Protein AF-A0A6B0DHT3-F1 (afdb_monomer)

Sequence (134 aa):
MQGWNVHKEEQQDLLRLQGHILTDDNVVPIIRLYAFTTATNHDSQIDLSKRGIPVYRNKGYFGVKPKGYDATMTKALRCFKLSIWSVMRNRRISRKRALVEYPFAIMKRVFHFSHTLVTLSRRVKVKFMFSCFA

Foldseek 3Di:
DKAWEWDKDWADDPWIKIKIFIWIQDPQIATDDIDIGTPVDQPLVDAPDDDAHHYQAECSCPPRDHNYHYLYQHDADVVRDDDPVSVVSNVVSVVSNVSVVVLVVCCCPVVVLNYDPDNDSVVNVVSVVVSNVD

Secondary structure (DSSP, 8-state):
---EEEEEEEE-SSS-EEEEEEE--SSSPPEEEEEEEETTS-GGG-----TTSEEEE-GGGTT---SSEEEEPPPPBTTBPPPHHHHHHHHHHHHHHHHHHH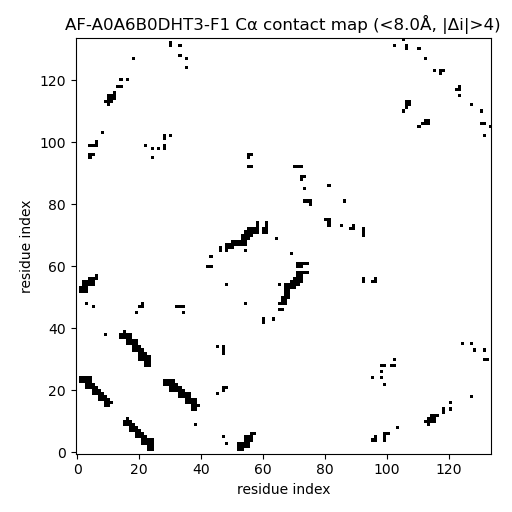HHHHHHHTS-TT------HHHHHHHHHHHTT-

Mean predicted aligned error: 6.56 Å

Structure (mmCIF, N/CA/C/O backbone):
data_AF-A0A6B0DHT3-F1
#
_entry.id   AF-A0A6B0DHT3-F1
#
loop_
_atom_site.group_PDB
_atom_site.id
_atom_site.type_symbol
_atom_site.label_atom_id
_atom_site.label_alt_id
_atom_site.label_comp_id
_atom_site.label_asym_id
_atom_site.label_entity_id
_atom_site.label_seq_id
_atom_site.pdbx_PDB_ins_code
_atom_site.Cartn_x
_atom_site.Cartn_y
_atom_site.Cartn_z
_atom_site.occupancy
_atom_site.B_iso_or_equiv
_atom_site.auth_seq_id
_atom_site.auth_comp_id
_atom_site.auth_asym_id
_atom_site.auth_atom_id
_atom_site.pdbx_PDB_model_num
ATOM 1 N N . MET A 1 1 ? -2.604 -13.324 -13.939 1.00 43.56 1 MET A N 1
ATOM 2 C CA . MET A 1 1 ? -1.901 -13.188 -12.643 1.00 43.56 1 MET A CA 1
ATOM 3 C C . MET A 1 1 ? -2.609 -12.115 -11.830 1.00 43.56 1 MET A C 1
ATOM 5 O O . MET A 1 1 ? -2.554 -10.963 -12.238 1.00 43.56 1 MET A O 1
ATOM 9 N N . GLN A 1 2 ? -3.307 -12.495 -10.756 1.00 56.78 2 GLN A N 1
ATOM 10 C CA . GLN A 1 2 ? -3.925 -11.558 -9.805 1.00 56.78 2 GLN A CA 1
ATOM 11 C C . GLN A 1 2 ? -2.835 -10.868 -8.979 1.00 56.78 2 GLN A C 1
ATOM 13 O O . GLN A 1 2 ? -1.870 -11.518 -8.567 1.00 56.78 2 GLN A O 1
ATOM 18 N N . GLY A 1 3 ? -2.961 -9.561 -8.763 1.00 57.09 3 GLY A N 1
ATOM 19 C CA . GLY A 1 3 ? -1.980 -8.776 -8.020 1.00 57.09 3 GLY A CA 1
ATOM 20 C C . GLY A 1 3 ? -2.614 -7.919 -6.941 1.00 57.09 3 GLY A C 1
ATOM 21 O O . GLY A 1 3 ? -3.734 -7.450 -7.083 1.00 57.09 3 GLY A O 1
ATOM 22 N N . TRP A 1 4 ? -1.889 -7.721 -5.845 1.00 73.44 4 TRP A N 1
ATOM 23 C CA . TRP A 1 4 ? -2.393 -6.992 -4.689 1.00 73.44 4 TRP A CA 1
ATOM 24 C C . TRP A 1 4 ? -1.752 -5.633 -4.595 1.00 73.44 4 TRP A C 1
ATOM 26 O O . TRP A 1 4 ? -0.546 -5.463 -4.788 1.00 73.44 4 TRP A O 1
ATOM 36 N N . ASN A 1 5 ? -2.556 -4.657 -4.229 1.00 70.44 5 ASN A N 1
ATOM 37 C CA . ASN A 1 5 ? -2.087 -3.309 -4.035 1.00 70.44 5 ASN A CA 1
ATOM 38 C C . ASN A 1 5 ? -2.172 -2.947 -2.544 1.00 70.44 5 ASN A C 1
ATOM 40 O O . ASN A 1 5 ? -3.139 -3.292 -1.861 1.00 70.44 5 ASN A O 1
ATOM 44 N N . VAL A 1 6 ? -1.143 -2.250 -2.050 1.00 71.44 6 VAL A N 1
ATOM 45 C CA . VAL A 1 6 ? -1.073 -1.774 -0.658 1.00 71.44 6 VAL A CA 1
ATOM 46 C C . VAL A 1 6 ? -1.145 -0.255 -0.641 1.00 71.44 6 VAL A C 1
ATOM 48 O O . VAL A 1 6 ? -0.371 0.430 -1.328 1.00 71.44 6 VAL A O 1
ATOM 51 N N . HIS A 1 7 ? -2.073 0.279 0.144 1.00 65.25 7 HIS A N 1
ATOM 52 C CA . HIS A 1 7 ? -2.301 1.713 0.270 1.00 65.25 7 HIS A CA 1
ATOM 53 C C . HIS A 1 7 ? -2.654 2.074 1.719 1.00 65.25 7 HIS A C 1
ATOM 55 O O . HIS A 1 7 ? -3.104 1.219 2.485 1.00 65.25 7 HIS A O 1
ATOM 61 N N . LYS A 1 8 ? -2.401 3.335 2.079 1.00 62.34 8 LYS A N 1
ATOM 62 C CA . LYS A 1 8 ? -2.579 3.886 3.421 1.00 62.34 8 LYS A CA 1
ATOM 63 C C . LYS A 1 8 ? -3.386 5.180 3.380 1.00 62.34 8 LYS A C 1
ATOM 65 O O . LYS A 1 8 ? -3.254 5.943 2.425 1.00 62.34 8 LYS A O 1
ATOM 70 N N . GLU A 1 9 ? -4.141 5.434 4.440 1.00 60.75 9 GLU A N 1
ATOM 71 C CA . GLU A 1 9 ? -4.799 6.714 4.707 1.00 60.75 9 GLU A CA 1
ATOM 72 C C . GLU A 1 9 ? -4.472 7.193 6.132 1.00 60.75 9 GLU A C 1
ATOM 74 O O . GLU A 1 9 ? -4.362 6.381 7.058 1.00 60.75 9 GLU A O 1
ATOM 79 N N . GLU A 1 10 ? -4.270 8.506 6.293 1.00 54.25 10 GLU A N 1
ATOM 80 C CA . GLU A 1 10 ? -3.985 9.171 7.572 1.00 54.25 10 GLU A CA 1
ATOM 81 C C . GLU A 1 10 ? -5.220 9.946 8.044 1.00 54.25 10 GLU A C 1
ATOM 83 O O . GLU A 1 10 ? -5.816 10.673 7.251 1.00 54.25 10 GLU A O 1
ATOM 88 N N . GLN A 1 11 ? -5.5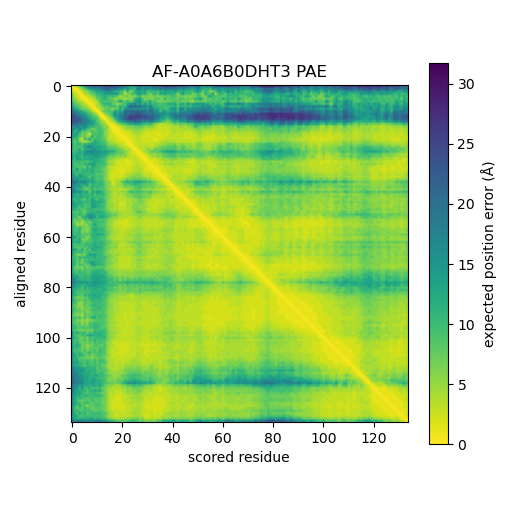82 9.802 9.323 1.00 48.25 11 GLN A N 1
ATOM 89 C CA . GLN A 1 11 ? -6.731 10.484 9.936 1.00 48.25 11 GLN A CA 1
ATOM 90 C C . GLN A 1 11 ? -6.270 11.476 11.016 1.00 48.25 11 GLN A C 1
ATOM 92 O O . GLN A 1 11 ? -5.384 11.147 11.814 1.00 48.25 11 GLN A O 1
ATOM 97 N N . GLN A 1 12 ? -6.845 12.686 11.044 1.00 42.00 12 GLN A N 1
ATOM 98 C CA . GLN A 1 12 ? -6.358 13.816 11.853 1.00 42.00 12 GLN A CA 1
ATOM 99 C C . GLN A 1 12 ? -7.314 14.163 13.018 1.00 42.00 12 GLN A C 1
ATOM 101 O O . GLN A 1 12 ? -8.386 14.707 12.779 1.00 42.00 12 GLN A O 1
ATOM 106 N N . ASP A 1 13 ? -6.966 13.746 14.254 1.00 43.22 13 ASP A N 1
ATOM 107 C CA . ASP A 1 13 ? -6.730 14.596 15.453 1.00 43.22 13 ASP A CA 1
ATOM 108 C C . ASP A 1 13 ? -6.495 13.797 16.768 1.00 43.22 13 ASP A C 1
ATOM 110 O O . ASP A 1 13 ? -6.935 12.658 16.924 1.00 43.22 13 ASP A O 1
ATOM 114 N N . LEU A 1 14 ? -5.733 14.412 17.697 1.00 46.47 14 LEU A N 1
ATOM 115 C CA . LEU A 1 14 ? -5.209 13.972 19.021 1.00 46.47 14 LEU A CA 1
ATOM 116 C C . LEU A 1 14 ? -4.318 12.712 19.083 1.00 46.47 14 LEU A C 1
ATOM 118 O O . LEU A 1 14 ? -3.336 12.699 19.822 1.00 46.47 14 LEU A O 1
ATOM 122 N N . LEU A 1 15 ? -4.568 11.694 18.260 1.00 60.31 15 LEU A N 1
ATOM 123 C CA . LEU A 1 15 ? -3.665 10.564 18.017 1.00 60.31 15 LEU A CA 1
ATOM 124 C C . LEU A 1 15 ? -3.643 10.327 16.510 1.00 60.31 15 LEU A C 1
ATOM 126 O O . LEU A 1 15 ? -4.634 9.893 15.933 1.00 60.31 15 LEU A O 1
ATOM 130 N N . ARG A 1 16 ? -2.522 10.621 15.845 1.00 68.50 16 ARG A N 1
ATOM 131 C CA . ARG A 1 16 ? -2.384 10.323 14.414 1.00 68.50 16 ARG A CA 1
ATOM 132 C C . ARG A 1 16 ? -2.466 8.803 14.234 1.00 68.50 16 ARG A C 1
ATOM 134 O O . ARG A 1 16 ? -1.634 8.071 14.775 1.00 68.50 16 ARG A O 1
ATOM 141 N N . LEU A 1 17 ? -3.470 8.331 13.503 1.00 77.81 17 LEU A N 1
ATOM 142 C CA . LEU A 1 17 ? -3.721 6.913 13.240 1.00 77.81 17 LEU A CA 1
ATOM 143 C C . LEU A 1 17 ? -3.639 6.645 11.737 1.00 77.81 17 LEU A C 1
ATOM 145 O O . LEU A 1 17 ? -3.939 7.516 10.919 1.00 77.81 17 LEU A O 1
ATOM 149 N N . GLN A 1 18 ? -3.204 5.440 11.384 1.00 81.50 18 GLN A N 1
ATOM 150 C CA . GLN A 1 18 ? -2.952 5.036 10.008 1.00 81.50 18 GLN A CA 1
ATOM 151 C C . GLN A 1 18 ? -3.607 3.686 9.732 1.00 81.50 18 GLN A C 1
ATOM 153 O O . GLN A 1 18 ? -3.360 2.693 10.425 1.00 81.50 18 GLN A O 1
ATOM 158 N N . GLY A 1 19 ? -4.456 3.667 8.706 1.00 84.69 19 GLY A N 1
ATOM 159 C CA . GLY A 1 19 ? -5.058 2.450 8.178 1.00 84.69 19 GLY A CA 1
ATOM 160 C C . GLY A 1 19 ? -4.217 1.903 7.033 1.00 84.69 19 GLY A C 1
ATOM 161 O O . GLY A 1 19 ? -3.894 2.636 6.102 1.00 84.69 19 GLY A O 1
ATOM 162 N N . HIS A 1 20 ? -3.890 0.615 7.086 1.00 87.00 20 HIS A N 1
ATOM 163 C CA . HIS A 1 20 ? -3.197 -0.114 6.024 1.00 87.00 20 HIS A CA 1
ATOM 164 C C . HIS A 1 20 ? -4.156 -1.137 5.440 1.00 87.00 20 HIS A C 1
ATOM 166 O O . HIS A 1 20 ? -4.728 -1.921 6.196 1.00 87.00 20 HIS A O 1
ATOM 172 N N . ILE A 1 21 ? -4.305 -1.172 4.117 1.00 89.00 21 ILE A N 1
ATOM 173 C CA . ILE A 1 21 ? -5.142 -2.174 3.446 1.00 89.00 21 ILE A CA 1
ATOM 174 C C . ILE A 1 21 ? -4.367 -2.945 2.382 1.00 89.00 21 ILE A C 1
ATOM 176 O O . ILE A 1 21 ? -3.476 -2.415 1.714 1.00 89.00 21 ILE A O 1
ATOM 180 N N . LEU A 1 22 ? -4.750 -4.206 2.216 1.00 89.69 22 LEU A N 1
ATOM 181 C CA . LEU A 1 22 ? -4.375 -5.074 1.112 1.00 89.69 22 LEU A CA 1
ATOM 182 C C . LEU A 1 22 ? -5.629 -5.336 0.279 1.00 89.69 22 LEU A C 1
ATOM 184 O O . LEU A 1 22 ? -6.587 -5.940 0.765 1.00 89.69 22 LEU A O 1
ATOM 188 N N . THR A 1 23 ? -5.595 -4.890 -0.971 1.00 87.69 23 THR A N 1
ATOM 189 C CA . THR A 1 23 ? -6.757 -4.908 -1.868 1.00 87.69 23 THR A CA 1
ATOM 190 C C . THR A 1 23 ? -6.424 -5.649 -3.152 1.00 87.69 23 THR A C 1
ATOM 192 O O . THR A 1 23 ? -5.282 -5.567 -3.623 1.00 87.69 23 THR A O 1
ATOM 195 N N . ASP A 1 24 ? -7.384 -6.403 -3.681 1.00 85.44 24 ASP A N 1
ATOM 196 C CA . ASP A 1 24 ? -7.201 -7.105 -4.951 1.00 85.44 24 ASP A CA 1
ATOM 197 C C . ASP A 1 24 ? -7.220 -6.136 -6.147 1.00 85.44 24 ASP A C 1
ATOM 199 O O . ASP A 1 24 ? -7.448 -4.934 -5.999 1.00 85.44 24 ASP A O 1
ATOM 203 N N . ASP A 1 25 ? -6.890 -6.642 -7.336 1.00 82.06 25 ASP A N 1
ATOM 204 C CA . ASP A 1 25 ? -6.904 -5.873 -8.583 1.00 82.06 25 ASP A CA 1
ATOM 205 C C . ASP A 1 25 ? -8.144 -6.134 -9.450 1.00 82.06 25 ASP A C 1
ATOM 207 O O . ASP A 1 25 ? -8.080 -6.004 -10.675 1.00 82.06 25 ASP A O 1
ATOM 211 N N . ASN A 1 26 ? -9.270 -6.484 -8.818 1.00 79.75 26 ASN A N 1
ATOM 212 C CA . ASN A 1 26 ? -10.557 -6.645 -9.491 1.00 79.75 26 ASN A CA 1
ATOM 213 C C . ASN A 1 26 ? -11.164 -5.289 -9.900 1.00 79.75 26 ASN A C 1
ATOM 215 O O . ASN A 1 26 ? -10.764 -4.235 -9.407 1.00 79.75 26 ASN A O 1
ATOM 219 N N . VAL A 1 27 ? -12.153 -5.324 -10.806 1.00 75.50 27 VAL A N 1
ATOM 220 C CA . VAL A 1 27 ? -12.881 -4.123 -11.272 1.00 75.50 27 VAL A CA 1
ATOM 221 C C . VAL A 1 27 ? -13.552 -3.400 -10.103 1.00 75.50 27 VAL A C 1
ATOM 223 O O . VAL A 1 27 ? -13.470 -2.178 -10.014 1.00 75.50 27 VAL A O 1
ATOM 226 N N . VAL A 1 28 ? -14.168 -4.166 -9.198 1.00 80.00 28 VAL A N 1
ATOM 227 C CA . VAL A 1 28 ? -14.601 -3.689 -7.883 1.00 80.00 28 VAL A CA 1
ATOM 228 C C . VAL A 1 28 ? -13.600 -4.232 -6.861 1.00 80.00 28 VAL A C 1
ATOM 230 O O . VAL A 1 28 ? -13.597 -5.441 -6.609 1.00 80.00 28 VAL A O 1
ATOM 233 N N . PRO A 1 29 ? -12.700 -3.385 -6.343 1.00 81.44 29 PRO A N 1
ATOM 234 C CA . PRO A 1 29 ? -11.609 -3.827 -5.491 1.00 81.44 29 PRO A CA 1
ATOM 235 C C . PRO A 1 29 ? -12.119 -4.216 -4.096 1.00 81.44 29 PRO A C 1
ATOM 237 O O . PRO A 1 29 ? -12.735 -3.406 -3.408 1.00 81.44 29 PRO A O 1
ATOM 240 N N . ILE A 1 30 ? -11.830 -5.446 -3.663 1.00 86.06 30 ILE A N 1
ATOM 241 C CA . ILE A 1 30 ? -12.230 -5.976 -2.351 1.00 86.06 30 ILE A CA 1
ATOM 242 C C . ILE A 1 30 ? -11.041 -5.915 -1.388 1.00 86.06 30 ILE A C 1
ATOM 244 O O . ILE A 1 30 ? -9.947 -6.422 -1.677 1.00 86.06 30 ILE A O 1
ATOM 248 N N . ILE A 1 31 ? -11.261 -5.335 -0.207 1.00 89.62 31 ILE A N 1
ATOM 249 C CA . ILE A 1 31 ? -10.278 -5.312 0.882 1.00 89.62 31 ILE A CA 1
ATOM 250 C C . ILE A 1 31 ? -10.196 -6.707 1.496 1.00 89.62 31 ILE A C 1
ATOM 252 O O . ILE A 1 31 ? -11.193 -7.259 1.953 1.00 89.62 31 ILE A O 1
ATOM 256 N N . ARG A 1 32 ? -8.997 -7.298 1.527 1.00 89.00 32 ARG A N 1
ATOM 257 C CA . ARG A 1 32 ? -8.816 -8.679 2.026 1.00 89.00 32 ARG A CA 1
ATOM 258 C C . ARG A 1 32 ? -7.965 -8.801 3.260 1.00 89.00 32 ARG A C 1
ATOM 260 O O . ARG A 1 32 ? -8.038 -9.808 3.958 1.00 89.00 32 ARG A O 1
ATOM 267 N N . LEU A 1 33 ? -7.156 -7.792 3.529 1.00 89.62 33 LEU A N 1
ATOM 268 C CA . LEU A 1 33 ? -6.502 -7.660 4.813 1.00 89.62 33 LEU A CA 1
ATOM 269 C C . LEU A 1 33 ? -6.443 -6.188 5.167 1.00 89.62 33 LEU A C 1
ATOM 271 O O . LEU A 1 33 ? -6.226 -5.345 4.298 1.00 89.62 33 LEU A O 1
ATOM 275 N N . TYR A 1 34 ? -6.597 -5.894 6.447 1.00 90.56 34 TYR A N 1
ATOM 276 C CA . TYR A 1 34 ? -6.413 -4.558 6.966 1.00 90.56 34 TYR A CA 1
ATOM 277 C C . TYR A 1 34 ? -5.573 -4.621 8.241 1.00 90.56 34 TYR A C 1
ATOM 279 O O . TYR A 1 34 ? -5.610 -5.596 8.993 1.00 90.56 34 TYR A O 1
ATOM 287 N N . ALA A 1 35 ? -4.804 -3.572 8.483 1.00 88.25 35 ALA A N 1
ATOM 288 C CA . ALA A 1 35 ? -4.152 -3.316 9.752 1.00 88.25 35 ALA A CA 1
ATOM 289 C C . ALA A 1 35 ? -4.379 -1.863 10.142 1.00 88.25 35 ALA A C 1
ATOM 291 O O . ALA A 1 35 ? -4.612 -0.996 9.303 1.00 88.25 35 ALA A O 1
ATOM 292 N N . PHE A 1 36 ? -4.323 -1.611 11.440 1.00 85.50 36 PHE A N 1
ATOM 293 C CA . PHE A 1 36 ? -4.563 -0.295 11.995 1.00 85.50 36 PHE A CA 1
ATOM 294 C C . PHE A 1 36 ? -3.477 -0.003 13.018 1.00 8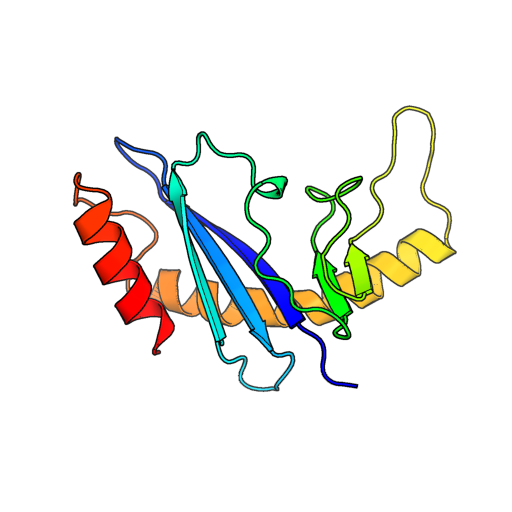5.50 36 PHE A C 1
ATOM 296 O O . PHE A 1 36 ? -3.316 -0.768 13.973 1.00 85.50 36 PHE A O 1
ATOM 303 N N . THR A 1 37 ? -2.713 1.059 12.788 1.00 84.56 37 THR A N 1
ATOM 304 C CA . THR A 1 37 ? -1.554 1.425 13.606 1.00 84.56 37 THR A CA 1
ATOM 305 C C . THR A 1 37 ? -1.593 2.888 14.005 1.00 84.56 37 THR A C 1
ATOM 307 O O . THR A 1 37 ? -2.323 3.699 13.437 1.00 84.56 37 THR A O 1
ATOM 310 N N . THR A 1 38 ? -0.786 3.243 14.998 1.00 80.25 38 THR A N 1
ATOM 311 C CA . THR A 1 38 ? -0.445 4.638 15.265 1.00 80.25 38 THR A CA 1
ATOM 312 C C . THR A 1 38 ? 0.504 5.149 14.187 1.00 80.25 38 THR A C 1
ATOM 314 O O . THR A 1 38 ? 1.288 4.390 13.618 1.00 80.25 38 THR A O 1
ATOM 317 N N . ALA A 1 39 ? 0.451 6.447 13.907 1.00 74.56 39 ALA A N 1
ATOM 318 C CA . ALA A 1 39 ? 1.265 7.078 12.872 1.00 74.56 39 ALA A CA 1
ATOM 319 C C . ALA A 1 39 ? 2.752 7.197 13.213 1.00 74.56 39 ALA A C 1
ATOM 321 O O . ALA A 1 39 ? 3.554 7.583 12.368 1.00 74.56 39 ALA A O 1
ATOM 322 N N . THR A 1 40 ? 3.113 6.885 14.456 1.00 80.44 40 THR A N 1
ATOM 323 C CA . THR A 1 40 ? 4.500 6.744 14.903 1.00 80.44 40 THR A CA 1
ATOM 324 C C . THR A 1 40 ? 5.203 5.587 14.202 1.00 80.44 40 THR A C 1
ATOM 326 O O . THR A 1 40 ? 6.411 5.637 13.988 1.00 80.44 40 THR A O 1
ATOM 329 N N . ASN A 1 41 ? 4.460 4.536 13.850 1.00 80.12 41 ASN A N 1
ATOM 330 C CA . ASN A 1 41 ? 5.004 3.392 13.144 1.00 80.12 41 ASN A CA 1
ATOM 331 C C . ASN A 1 41 ? 5.148 3.737 11.668 1.00 80.12 41 ASN A C 1
ATOM 333 O O . ASN A 1 41 ? 4.181 4.101 11.005 1.00 80.12 41 ASN A O 1
ATOM 337 N N . HIS A 1 42 ? 6.367 3.603 11.153 1.00 78.62 42 HIS A N 1
ATOM 338 C CA . HIS A 1 42 ? 6.610 3.796 9.734 1.00 78.62 42 HIS A CA 1
ATOM 339 C C . HIS A 1 42 ? 5.937 2.680 8.928 1.00 78.62 42 HIS A C 1
ATOM 341 O O . HIS A 1 42 ? 6.009 1.506 9.292 1.00 78.62 42 HIS A O 1
ATOM 347 N N . ASP A 1 43 ? 5.355 3.036 7.787 1.00 73.56 43 ASP A N 1
ATOM 348 C CA . ASP A 1 43 ? 4.553 2.140 6.946 1.00 73.56 43 ASP A CA 1
ATOM 349 C C . ASP A 1 43 ? 5.293 0.866 6.531 1.00 73.56 43 ASP A C 1
ATOM 351 O O . ASP A 1 43 ? 4.711 -0.209 6.417 1.00 73.56 43 ASP A O 1
ATOM 355 N N . SER A 1 44 ? 6.611 0.965 6.357 1.00 80.25 44 SER A N 1
ATOM 356 C CA . SER A 1 44 ? 7.462 -0.179 6.027 1.00 80.25 44 SER A CA 1
ATOM 357 C C . SER A 1 44 ? 7.478 -1.281 7.085 1.00 80.25 44 SER A C 1
ATOM 359 O O . SER A 1 44 ? 7.875 -2.399 6.769 1.00 80.25 44 SER A O 1
ATOM 361 N N . GLN A 1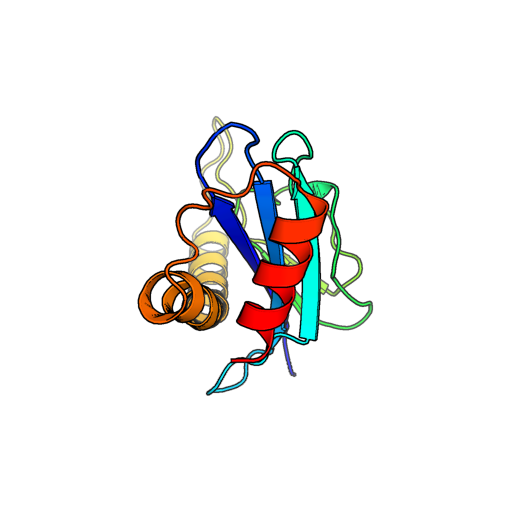 45 ? 7.117 -0.971 8.332 1.00 85.06 45 GLN A N 1
ATOM 362 C CA . GLN A 1 45 ? 7.103 -1.934 9.432 1.00 85.06 45 GLN A CA 1
ATOM 363 C C . GLN A 1 45 ? 5.885 -2.862 9.366 1.00 85.06 45 GLN A C 1
ATOM 365 O O . GLN A 1 45 ? 5.907 -3.943 9.952 1.00 85.06 45 GLN A O 1
ATOM 370 N N . ILE A 1 46 ? 4.831 -2.467 8.647 1.00 84.44 46 ILE A N 1
ATOM 371 C CA . ILE A 1 46 ? 3.584 -3.224 8.555 1.00 84.44 46 ILE A CA 1
ATOM 3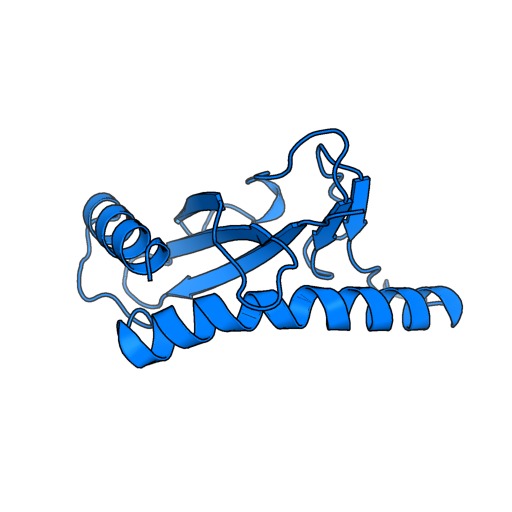72 C C . ILE A 1 46 ? 3.499 -3.891 7.186 1.00 84.44 46 ILE A C 1
ATOM 374 O O . ILE A 1 46 ? 3.102 -3.289 6.191 1.00 84.44 46 ILE A O 1
ATOM 378 N N . ASP A 1 47 ? 3.861 -5.175 7.134 1.00 85.62 47 ASP A N 1
ATOM 379 C CA . ASP A 1 47 ? 3.791 -5.952 5.898 1.00 85.62 47 ASP A CA 1
ATOM 380 C C . ASP A 1 47 ? 2.588 -6.907 5.851 1.00 85.62 47 ASP A C 1
ATOM 382 O O . ASP A 1 47 ? 2.634 -8.029 6.375 1.00 85.62 47 ASP A O 1
ATOM 386 N N . LEU A 1 48 ? 1.551 -6.462 5.134 1.00 86.00 48 LEU A N 1
ATOM 387 C CA . LEU A 1 48 ? 0.335 -7.215 4.807 1.00 86.00 48 LEU A CA 1
ATOM 388 C C . LEU A 1 48 ? 0.497 -8.186 3.627 1.00 86.00 48 LEU A C 1
ATOM 390 O O . LEU A 1 48 ? -0.437 -8.918 3.306 1.00 86.00 48 LEU A O 1
ATOM 394 N N . SER A 1 49 ? 1.642 -8.190 2.944 1.00 86.62 49 SER A N 1
ATOM 395 C CA . SER A 1 49 ? 1.825 -9.005 1.744 1.00 86.62 49 SER A CA 1
ATOM 396 C C . SER A 1 49 ? 1.930 -10.504 2.028 1.00 86.62 49 SER A C 1
ATOM 398 O O . SER A 1 49 ? 2.322 -10.947 3.111 1.00 86.62 49 SER A O 1
ATOM 400 N N . LYS A 1 50 ? 1.590 -11.298 1.009 1.00 86.69 50 LYS A N 1
ATOM 401 C CA . LYS A 1 50 ? 1.655 -12.762 1.022 1.00 86.69 50 LYS A CA 1
ATOM 402 C C . LYS A 1 50 ? 2.681 -13.251 -0.002 1.00 86.69 50 LYS A C 1
ATOM 404 O O . LYS A 1 50 ? 2.867 -12.628 -1.049 1.00 86.69 50 LYS A O 1
ATOM 409 N N . ARG A 1 51 ? 3.353 -14.363 0.310 1.00 89.31 51 ARG A N 1
ATOM 410 C CA . ARG A 1 51 ? 4.352 -14.987 -0.574 1.00 89.31 51 ARG A CA 1
ATOM 411 C C . ARG A 1 51 ? 3.705 -15.427 -1.890 1.00 89.31 51 ARG A C 1
ATOM 413 O O . ARG A 1 51 ? 2.563 -15.872 -1.892 1.00 89.31 51 ARG A O 1
ATOM 420 N N . GLY A 1 52 ? 4.445 -15.306 -2.991 1.00 86.81 52 GLY A N 1
ATOM 421 C CA . GLY A 1 52 ? 4.003 -15.759 -4.316 1.00 86.81 52 GLY A CA 1
ATOM 422 C C . GLY A 1 52 ? 3.037 -14.822 -5.048 1.00 86.81 52 GLY A C 1
ATOM 423 O O . GLY A 1 52 ? 2.565 -15.179 -6.122 1.00 86.81 52 GLY A O 1
ATOM 424 N N . ILE A 1 53 ? 2.750 -13.626 -4.516 1.00 87.75 53 ILE A N 1
ATOM 425 C CA . ILE A 1 53 ? 1.815 -12.684 -5.149 1.00 87.75 53 ILE A CA 1
ATOM 426 C C . ILE A 1 53 ? 2.470 -11.317 -5.381 1.00 87.75 53 ILE A C 1
ATOM 428 O O . ILE A 1 53 ? 3.208 -10.862 -4.503 1.00 87.75 53 ILE A O 1
ATOM 432 N N . PRO A 1 54 ? 2.252 -10.651 -6.535 1.00 89.56 54 PRO A N 1
ATOM 433 C CA . PRO A 1 54 ? 2.788 -9.313 -6.765 1.00 89.56 54 PRO A CA 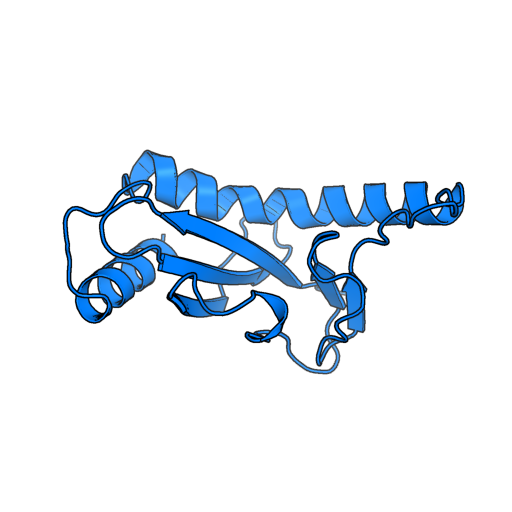1
ATOM 434 C C . PRO A 1 54 ? 2.144 -8.263 -5.865 1.00 89.56 54 PRO A C 1
ATOM 436 O O . PRO A 1 54 ? 0.926 -8.235 -5.699 1.00 89.56 54 PRO A O 1
ATOM 439 N N . VAL A 1 55 ? 2.996 -7.401 -5.303 1.00 90.69 55 VAL A N 1
ATOM 440 C CA . VAL A 1 55 ? 2.630 -6.356 -4.341 1.00 90.69 55 VAL A CA 1
ATOM 441 C C . VAL A 1 55 ? 2.987 -4.990 -4.911 1.00 90.69 55 VAL A C 1
ATOM 443 O O . VAL A 1 55 ? 4.161 -4.636 -5.026 1.00 90.69 55 VAL A O 1
ATOM 446 N N . TYR A 1 56 ? 1.975 -4.196 -5.240 1.00 91.12 56 TYR A N 1
ATOM 447 C CA . TYR A 1 56 ? 2.150 -2.870 -5.824 1.00 91.12 56 TYR A CA 1
ATOM 448 C C . TYR A 1 56 ? 2.214 -1.780 -4.745 1.00 91.12 56 TYR A C 1
ATOM 450 O O . TYR A 1 56 ? 1.205 -1.414 -4.131 1.00 91.12 56 TYR A O 1
ATOM 458 N N . ARG A 1 57 ? 3.405 -1.210 -4.530 1.00 90.00 57 ARG A N 1
ATOM 459 C CA . ARG A 1 57 ? 3.678 -0.211 -3.476 1.00 90.00 57 ARG A CA 1
ATOM 460 C C . ARG A 1 57 ? 4.114 1.145 -4.034 1.00 90.00 57 ARG A C 1
ATOM 462 O O . ARG A 1 57 ? 4.632 1.228 -5.146 1.00 90.00 57 ARG A O 1
ATOM 469 N N . ASN A 1 58 ? 3.900 2.211 -3.260 1.00 89.25 58 ASN A N 1
ATOM 470 C CA . ASN A 1 58 ? 4.328 3.564 -3.623 1.00 89.25 58 ASN A CA 1
ATOM 471 C C . ASN A 1 58 ? 5.848 3.732 -3.441 1.00 89.25 58 ASN A C 1
ATOM 473 O O . ASN A 1 58 ? 6.534 2.851 -2.927 1.00 89.25 58 ASN A O 1
ATOM 477 N N . LYS A 1 59 ? 6.364 4.904 -3.827 1.00 89.69 59 LYS A N 1
ATOM 478 C CA . LYS A 1 59 ? 7.785 5.265 -3.681 1.00 89.69 59 LYS A CA 1
ATOM 479 C C . LYS A 1 59 ? 8.259 5.367 -2.222 1.00 89.69 59 LYS A C 1
ATOM 481 O O . LYS A 1 59 ? 9.462 5.386 -1.993 1.00 89.69 59 LYS A O 1
ATOM 486 N N . GLY A 1 60 ? 7.348 5.482 -1.256 1.00 86.44 60 GLY A N 1
ATOM 487 C CA . GLY A 1 60 ? 7.660 5.545 0.176 1.00 86.44 60 GLY A CA 1
ATOM 488 C C . GLY A 1 60 ? 8.152 4.213 0.742 1.00 86.44 60 GLY A C 1
ATOM 489 O O . GLY A 1 60 ? 8.940 4.206 1.677 1.00 86.44 60 GLY A O 1
ATOM 490 N N . TYR A 1 61 ? 7.789 3.093 0.113 1.00 87.44 61 TYR A N 1
ATOM 491 C CA . TYR A 1 61 ? 8.308 1.766 0.463 1.00 87.44 61 TYR A CA 1
ATOM 492 C C . TYR A 1 61 ? 9.624 1.426 -0.253 1.00 87.44 61 TYR A C 1
ATOM 494 O O . TYR A 1 61 ? 10.077 0.283 -0.208 1.00 87.44 61 TYR A O 1
ATOM 502 N N . PHE A 1 62 ? 10.234 2.382 -0.961 1.00 88.94 62 PHE A N 1
ATOM 503 C CA . PHE A 1 62 ? 11.477 2.139 -1.687 1.00 88.94 62 PHE A CA 1
ATOM 504 C C . PHE A 1 62 ? 12.589 1.686 -0.727 1.00 88.94 62 PHE A C 1
ATOM 506 O O . PHE A 1 62 ? 12.869 2.358 0.261 1.00 88.94 62 PHE A O 1
ATOM 513 N N . GLY A 1 63 ? 13.215 0.544 -1.030 1.00 87.62 63 GLY A N 1
ATOM 514 C CA . GLY A 1 63 ? 14.228 -0.096 -0.178 1.00 87.62 63 GLY A CA 1
ATOM 515 C C . GLY A 1 63 ? 13.682 -1.168 0.774 1.00 87.62 63 GLY A C 1
ATOM 516 O O . GLY A 1 63 ? 14.467 -1.887 1.385 1.00 87.62 63 GLY A O 1
ATOM 517 N N . VAL A 1 64 ? 12.358 -1.335 0.868 1.00 90.12 64 VAL A N 1
ATOM 518 C CA . VAL A 1 64 ? 11.710 -2.283 1.786 1.00 90.12 64 VAL A CA 1
ATOM 519 C C . VAL A 1 64 ? 11.158 -3.468 1.002 1.00 90.12 64 VAL A C 1
ATOM 521 O O . VAL A 1 64 ? 10.153 -3.351 0.295 1.00 90.12 64 VAL A O 1
ATOM 524 N N . LYS A 1 65 ? 11.792 -4.635 1.153 1.00 90.31 65 LYS A N 1
ATOM 525 C CA . LYS A 1 65 ? 11.381 -5.853 0.443 1.00 90.31 65 LYS A CA 1
ATOM 526 C C . LYS A 1 65 ? 10.045 -6.391 0.992 1.00 90.31 65 LYS A C 1
ATOM 528 O O . LYS A 1 65 ? 9.944 -6.613 2.197 1.00 90.31 65 LYS A O 1
ATOM 533 N N . PRO A 1 66 ? 9.013 -6.600 0.150 1.00 91.00 66 PRO A N 1
ATOM 534 C CA . PRO A 1 66 ? 7.805 -7.329 0.545 1.00 91.00 66 PRO A CA 1
ATOM 535 C C . PRO A 1 66 ? 8.078 -8.823 0.763 1.00 91.00 66 PRO A C 1
ATOM 537 O O . PRO A 1 66 ? 9.032 -9.372 0.216 1.00 91.00 66 PRO A O 1
ATOM 540 N N . LYS A 1 67 ? 7.169 -9.509 1.469 1.00 90.75 67 LYS A N 1
ATOM 541 C CA . LYS A 1 67 ? 7.085 -10.984 1.469 1.00 90.75 67 LYS A CA 1
ATOM 542 C C . LYS A 1 67 ? 6.710 -11.559 0.093 1.00 90.75 67 LYS A C 1
ATOM 544 O O . LYS A 1 67 ? 7.051 -12.704 -0.199 1.00 90.75 67 LYS A O 1
ATOM 549 N N . GLY A 1 68 ? 5.947 -10.810 -0.706 1.00 89.25 68 GLY A N 1
ATOM 550 C CA . GLY A 1 68 ? 5.521 -11.182 -2.063 1.00 89.25 68 GLY A CA 1
ATOM 551 C C . GLY A 1 68 ? 6.498 -10.764 -3.170 1.00 89.25 68 GLY A C 1
ATOM 552 O O . GLY A 1 68 ? 7.622 -10.348 -2.900 1.00 89.25 68 GLY A O 1
ATOM 553 N N . TYR A 1 69 ? 6.061 -10.839 -4.432 1.00 90.62 69 TYR A N 1
ATOM 554 C CA . TYR A 1 69 ? 6.846 -10.320 -5.557 1.00 90.62 69 TYR A CA 1
ATOM 555 C C . TYR A 1 69 ? 6.869 -8.790 -5.534 1.00 90.62 69 TYR A C 1
ATOM 557 O O . TYR A 1 69 ? 5.825 -8.134 -5.473 1.00 90.62 69 TYR A O 1
ATOM 565 N N . ASP A 1 70 ? 8.069 -8.220 -5.613 1.00 90.94 70 ASP A N 1
ATOM 566 C CA . ASP A 1 70 ? 8.270 -6.787 -5.445 1.00 90.94 70 ASP A CA 1
ATOM 567 C C . ASP A 1 70 ? 7.870 -5.981 -6.691 1.00 90.94 70 ASP A C 1
ATOM 569 O O . ASP A 1 70 ? 8.560 -5.947 -7.718 1.00 90.94 70 ASP A O 1
ATOM 573 N N . ALA A 1 71 ? 6.737 -5.289 -6.578 1.00 92.06 71 ALA A N 1
ATOM 574 C CA . ALA A 1 71 ? 6.293 -4.273 -7.520 1.00 92.06 71 ALA A CA 1
ATOM 575 C C . ALA A 1 71 ? 6.214 -2.889 -6.850 1.00 92.06 71 ALA A C 1
ATOM 577 O O . ALA A 1 71 ? 5.291 -2.108 -7.094 1.00 92.06 71 ALA A O 1
ATOM 578 N N . THR A 1 72 ? 7.205 -2.564 -6.017 1.00 92.00 72 THR A N 1
ATOM 579 C CA . THR A 1 72 ? 7.383 -1.229 -5.436 1.00 92.00 72 THR A CA 1
ATOM 580 C C . THR A 1 72 ? 7.876 -0.233 -6.483 1.00 92.00 72 THR A C 1
ATOM 582 O O . THR A 1 72 ? 8.738 -0.537 -7.313 1.00 92.00 72 THR A O 1
ATOM 585 N N . MET A 1 73 ? 7.319 0.980 -6.466 1.00 93.19 73 MET A N 1
ATOM 586 C CA . MET A 1 73 ? 7.766 2.056 -7.349 1.00 93.19 73 MET A CA 1
ATOM 587 C C . MET A 1 73 ? 9.189 2.505 -7.009 1.00 93.19 73 MET A C 1
ATOM 589 O O . MET A 1 73 ? 9.517 2.786 -5.856 1.00 93.19 73 MET A O 1
ATOM 593 N N . THR A 1 74 ? 10.018 2.669 -8.036 1.00 93.12 74 THR A N 1
ATOM 594 C CA . THR A 1 74 ? 11.380 3.187 -7.889 1.00 93.12 74 THR A CA 1
ATOM 595 C C . THR A 1 74 ? 11.343 4.691 -7.612 1.00 93.12 74 THR A C 1
ATOM 597 O O . THR A 1 74 ? 10.625 5.444 -8.284 1.00 93.12 74 THR A O 1
ATOM 600 N N . LYS A 1 75 ? 12.126 5.151 -6.636 1.00 91.81 75 LYS A N 1
ATOM 601 C CA . LYS A 1 75 ? 12.288 6.571 -6.299 1.00 91.81 75 LYS A CA 1
ATOM 602 C C . LYS A 1 75 ? 13.561 7.121 -6.956 1.00 91.81 75 LYS A C 1
ATOM 604 O O . LYS A 1 75 ? 14.551 6.407 -7.061 1.00 91.81 75 LYS A O 1
ATOM 609 N N . ALA A 1 76 ? 13.534 8.378 -7.403 1.00 91.44 76 ALA A N 1
ATOM 610 C CA . ALA A 1 76 ? 14.755 9.083 -7.797 1.00 91.44 76 ALA A CA 1
ATOM 611 C C . ALA A 1 76 ? 15.570 9.419 -6.538 1.00 91.44 76 ALA A C 1
ATOM 613 O O . ALA A 1 76 ? 14.999 9.884 -5.548 1.00 91.44 76 ALA A O 1
ATOM 614 N N . LEU A 1 77 ? 16.879 9.183 -6.567 1.00 88.75 77 LEU A N 1
ATOM 615 C CA . LEU A 1 77 ? 17.770 9.505 -5.451 1.00 88.75 77 LEU A CA 1
ATOM 616 C C . LEU A 1 77 ? 18.513 10.810 -5.732 1.00 88.75 77 LEU A C 1
ATOM 618 O O . LEU A 1 77 ? 18.549 11.293 -6.867 1.00 88.75 77 LEU A O 1
ATOM 622 N N . ARG A 1 78 ? 19.116 11.394 -4.691 1.00 89.31 78 ARG A N 1
ATOM 623 C CA . ARG A 1 78 ? 19.973 12.572 -4.856 1.00 89.31 78 ARG A CA 1
ATOM 624 C C . ARG A 1 78 ? 21.093 12.210 -5.837 1.00 89.31 78 ARG A C 1
ATOM 626 O O . ARG A 1 78 ? 21.767 11.209 -5.634 1.00 89.31 78 ARG A O 1
ATOM 633 N N . CYS A 1 79 ? 21.230 12.989 -6.908 1.00 89.44 79 CYS A N 1
ATOM 634 C CA . CYS A 1 79 ? 22.177 12.767 -8.011 1.00 89.44 79 CYS A CA 1
ATOM 635 C C . CYS A 1 79 ? 21.892 11.569 -8.943 1.00 89.44 79 CYS A C 1
ATOM 637 O O . CYS A 1 79 ? 22.621 11.393 -9.913 1.00 89.44 79 CYS A O 1
ATOM 639 N N . PHE A 1 80 ? 20.811 10.803 -8.742 1.00 88.38 80 PHE A N 1
ATOM 640 C CA . PHE A 1 80 ? 20.446 9.689 -9.627 1.00 88.38 80 PHE A CA 1
ATOM 641 C C . PHE A 1 80 ? 19.030 9.860 -10.179 1.00 88.38 80 PHE A C 1
ATOM 643 O O . PHE A 1 80 ? 18.024 9.618 -9.500 1.00 88.38 80 PHE A O 1
ATOM 650 N N . LYS A 1 81 ? 18.957 10.273 -11.449 1.00 91.31 81 LYS A N 1
ATOM 651 C CA . LYS A 1 81 ? 17.698 10.357 -12.197 1.00 91.31 81 LYS A CA 1
ATOM 652 C C . LYS A 1 81 ? 17.190 8.953 -12.541 1.00 91.31 81 LYS A C 1
ATOM 654 O O . LYS A 1 81 ? 17.964 8.020 -12.734 1.00 91.31 81 LYS A O 1
ATOM 659 N N . LEU A 1 82 ? 15.869 8.808 -12.633 1.00 91.69 82 LEU A N 1
ATOM 660 C CA . LEU A 1 82 ? 15.249 7.555 -13.068 1.00 91.69 82 LEU A CA 1
ATOM 661 C C . LEU A 1 82 ? 15.502 7.331 -14.561 1.00 91.69 82 LEU A C 1
ATOM 663 O O . LEU A 1 82 ? 15.312 8.241 -15.365 1.00 91.69 82 LEU A O 1
ATOM 667 N N . SER A 1 83 ? 15.852 6.100 -14.931 1.00 93.94 83 SER A N 1
ATOM 668 C CA . SER A 1 83 ? 15.878 5.684 -16.334 1.00 93.94 83 SER A CA 1
ATOM 669 C C . SER A 1 83 ? 14.467 5.687 -16.936 1.00 93.94 83 SER A C 1
ATOM 671 O O . SER A 1 83 ? 13.467 5.534 -16.226 1.00 93.94 83 SER A O 1
ATOM 673 N N . ILE A 1 84 ? 14.377 5.806 -18.264 1.00 94.94 84 ILE A N 1
ATOM 674 C CA . ILE A 1 84 ? 13.102 5.792 -19.004 1.00 94.94 84 ILE A CA 1
ATOM 675 C C . ILE A 1 84 ? 12.304 4.514 -18.691 1.00 94.94 84 ILE A C 1
ATOM 677 O O . ILE A 1 84 ? 11.103 4.574 -18.421 1.00 94.94 84 ILE A O 1
ATOM 681 N N . TRP A 1 85 ? 12.978 3.364 -18.611 1.00 94.31 85 TRP A N 1
ATOM 682 C CA . TRP A 1 85 ? 12.379 2.082 -18.227 1.00 94.31 85 TRP A CA 1
ATOM 683 C C . TRP A 1 85 ? 11.758 2.109 -16.829 1.00 94.31 85 TRP A C 1
ATOM 685 O O . TRP A 1 85 ? 10.624 1.661 -16.644 1.00 94.31 85 TRP A O 1
ATOM 695 N N . SER A 1 86 ? 12.455 2.695 -15.852 1.00 92.94 86 SER A N 1
ATOM 696 C CA . SER A 1 86 ? 11.936 2.863 -14.492 1.00 92.94 86 SER A CA 1
ATOM 697 C C . SER A 1 86 ? 10.732 3.805 -14.454 1.00 92.94 86 SER A C 1
ATOM 699 O O . SER A 1 86 ? 9.772 3.551 -13.726 1.00 92.94 86 SER A O 1
ATOM 701 N N . VAL A 1 87 ? 10.723 4.857 -15.279 1.00 94.62 87 VAL A N 1
ATOM 702 C CA . VAL A 1 87 ? 9.568 5.758 -15.421 1.00 94.62 87 VAL A CA 1
ATOM 703 C C . VAL A 1 87 ? 8.362 5.017 -16.002 1.00 94.62 87 VAL A C 1
ATOM 705 O O . VAL A 1 87 ? 7.269 5.093 -15.437 1.00 94.62 87 VAL A O 1
ATOM 708 N N . MET A 1 88 ? 8.540 4.253 -17.083 1.00 95.88 88 MET A N 1
ATOM 709 C CA . MET A 1 88 ? 7.460 3.467 -17.692 1.00 95.88 88 MET A CA 1
ATOM 710 C C . MET A 1 88 ? 6.929 2.383 -16.744 1.00 95.88 88 MET A C 1
ATOM 712 O O . MET A 1 88 ? 5.712 2.239 -16.589 1.00 95.88 88 MET A O 1
ATOM 716 N N . ARG A 1 89 ? 7.822 1.674 -16.036 1.00 94.44 89 ARG A N 1
ATOM 717 C CA . ARG A 1 89 ? 7.461 0.707 -14.986 1.00 94.44 89 ARG A CA 1
ATOM 718 C C . ARG A 1 89 ? 6.631 1.373 -13.889 1.00 94.44 89 ARG A C 1
ATOM 720 O O . ARG A 1 89 ? 5.567 0.861 -13.545 1.00 94.44 89 ARG A O 1
ATOM 727 N N . ASN A 1 90 ? 7.073 2.525 -13.386 1.00 94.94 90 ASN A N 1
ATOM 728 C CA . ASN A 1 90 ? 6.352 3.293 -12.374 1.00 94.94 90 ASN A CA 1
ATOM 729 C C . ASN A 1 90 ? 4.971 3.742 -12.862 1.00 94.94 90 ASN A C 1
ATOM 731 O O . ASN A 1 90 ? 4.007 3.621 -12.113 1.00 94.94 90 ASN A O 1
ATOM 735 N N . ARG A 1 91 ? 4.837 4.195 -14.116 1.00 94.19 91 ARG A N 1
ATOM 736 C CA . ARG A 1 91 ? 3.531 4.543 -14.710 1.00 94.19 91 ARG A CA 1
ATOM 737 C C . ARG A 1 91 ? 2.592 3.337 -14.781 1.00 94.19 91 ARG A C 1
ATOM 739 O O . ARG A 1 91 ? 1.401 3.473 -14.517 1.00 94.19 91 ARG A O 1
ATOM 746 N N . ARG A 1 92 ? 3.105 2.149 -15.120 1.00 93.38 92 ARG A N 1
ATOM 747 C CA . ARG A 1 92 ? 2.318 0.902 -15.115 1.00 93.38 92 ARG A CA 1
ATOM 748 C C . ARG A 1 92 ? 1.859 0.528 -13.703 1.00 93.38 92 ARG A C 1
ATOM 750 O O . ARG A 1 92 ? 0.690 0.215 -13.516 1.00 93.38 92 ARG A O 1
ATOM 757 N N . ILE A 1 93 ? 2.758 0.593 -12.719 1.00 92.31 93 ILE A N 1
ATOM 758 C CA . ILE A 1 93 ? 2.431 0.326 -11.308 1.00 92.31 93 ILE A CA 1
ATOM 759 C C . ILE A 1 93 ? 1.409 1.347 -10.789 1.00 92.31 93 ILE A C 1
ATOM 761 O O . ILE A 1 93 ? 0.449 0.963 -10.132 1.00 92.31 93 ILE A O 1
ATOM 765 N N . SER A 1 94 ? 1.560 2.628 -11.136 1.00 91.44 94 SER A N 1
ATOM 766 C CA . SER A 1 94 ? 0.620 3.688 -10.751 1.00 91.44 94 SER A CA 1
ATOM 767 C C . SER A 1 94 ? -0.796 3.413 -11.259 1.00 91.44 94 SER A C 1
ATOM 769 O O . SER A 1 94 ? -1.746 3.579 -10.505 1.00 91.44 94 SER A O 1
ATOM 771 N N . ARG A 1 95 ? -0.942 2.932 -12.502 1.00 89.88 95 ARG A N 1
ATOM 772 C CA . ARG A 1 95 ? -2.247 2.540 -13.060 1.00 89.88 95 ARG A CA 1
ATOM 773 C C . ARG A 1 95 ? -2.897 1.393 -12.285 1.00 89.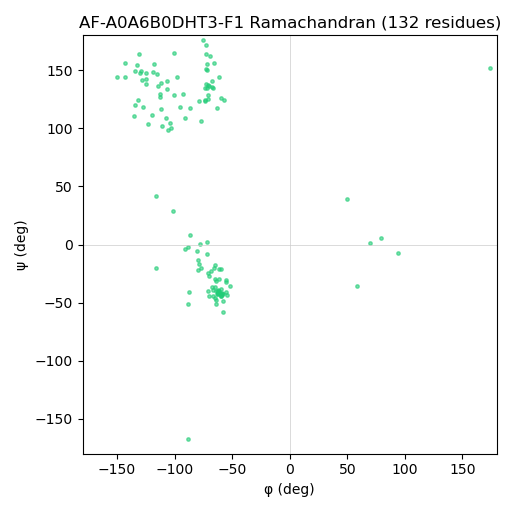88 95 ARG A C 1
ATOM 775 O O . ARG A 1 95 ? -4.091 1.443 -12.033 1.00 89.88 95 ARG A O 1
ATOM 782 N N . LYS A 1 96 ? -2.119 0.387 -11.873 1.00 88.69 96 LYS A N 1
ATOM 783 C CA . LYS A 1 96 ? -2.623 -0.709 -11.025 1.00 88.69 96 LYS A CA 1
ATOM 784 C C . LYS A 1 96 ? -3.025 -0.226 -9.630 1.00 88.69 96 LYS A C 1
ATOM 786 O O . LYS A 1 96 ? -4.056 -0.644 -9.118 1.00 88.69 96 LYS A O 1
ATOM 791 N N . ARG A 1 97 ? -2.252 0.699 -9.058 1.00 89.38 97 ARG A N 1
ATOM 792 C CA . ARG A 1 97 ? -2.519 1.281 -7.738 1.00 89.38 97 ARG A CA 1
ATOM 793 C C . ARG A 1 97 ? -3.735 2.201 -7.693 1.00 89.38 97 ARG A C 1
ATOM 795 O O . ARG A 1 97 ? -4.323 2.304 -6.624 1.00 89.38 97 ARG A O 1
ATOM 802 N N . ALA A 1 98 ? -4.102 2.840 -8.804 1.00 86.50 98 ALA A N 1
ATOM 803 C CA . ALA A 1 98 ? -5.251 3.747 -8.864 1.00 86.50 98 ALA A CA 1
ATOM 804 C C . ALA A 1 98 ? -6.553 3.075 -8.386 1.00 86.50 98 ALA A C 1
ATOM 806 O O . ALA A 1 98 ? -7.386 3.721 -7.763 1.00 86.50 98 ALA A O 1
ATOM 807 N N . LEU A 1 99 ? -6.686 1.757 -8.582 1.00 85.00 99 LEU A N 1
ATOM 808 C CA . LEU A 1 99 ? -7.827 0.985 -8.082 1.00 85.00 99 LEU A CA 1
ATOM 809 C C . LEU A 1 99 ? -7.950 1.015 -6.550 1.00 85.00 99 LEU A C 1
ATOM 811 O O . LEU A 1 99 ? -9.054 0.960 -6.031 1.00 85.00 99 LEU A O 1
ATOM 815 N N . VAL A 1 100 ? -6.854 1.154 -5.799 1.00 84.69 100 VAL A N 1
ATOM 816 C CA . VAL A 1 100 ? -6.923 1.196 -4.323 1.00 84.69 100 VAL A CA 1
ATOM 817 C C . VAL A 1 100 ? -7.368 2.541 -3.782 1.00 84.69 100 VAL A C 1
ATOM 819 O O . VAL A 1 100 ? -7.757 2.644 -2.624 1.00 84.69 100 VAL A O 1
ATOM 822 N N . GLU A 1 101 ? -7.324 3.595 -4.587 1.00 83.75 101 GLU A N 1
ATOM 823 C CA . GLU A 1 101 ? -7.856 4.882 -4.145 1.00 83.75 101 GLU A CA 1
ATOM 824 C C . GLU A 1 101 ? -9.383 4.821 -4.005 1.00 83.75 101 GLU A C 1
ATOM 826 O O . GLU A 1 101 ? -9.949 5.560 -3.205 1.00 83.75 101 GLU A O 1
ATOM 831 N N . TYR A 1 102 ? -10.041 3.887 -4.702 1.00 86.25 102 TYR A N 1
ATOM 832 C CA . TYR A 1 102 ? -11.484 3.672 -4.637 1.00 86.25 102 TYR A CA 1
ATOM 833 C C . TYR A 1 102 ? -12.014 3.354 -3.224 1.00 86.25 102 TYR A C 1
ATOM 835 O O . TYR A 1 102 ? -12.843 4.128 -2.740 1.00 86.25 102 TYR A O 1
ATOM 843 N N . PRO A 1 103 ? -11.553 2.300 -2.512 1.00 86.88 103 PRO A N 1
ATOM 844 C CA . PRO A 1 103 ? -12.042 2.010 -1.164 1.00 86.88 103 PRO A CA 1
ATOM 845 C C . PRO A 1 103 ? -11.792 3.174 -0.202 1.00 86.88 103 PRO A C 1
ATOM 847 O O . PRO A 1 103 ? -12.664 3.519 0.587 1.00 86.88 103 PRO A O 1
ATOM 850 N N . PHE A 1 104 ? -10.649 3.857 -0.307 1.00 85.31 104 PHE A N 1
ATOM 851 C CA . PHE A 1 104 ? -10.385 5.039 0.514 1.00 85.31 104 PHE A CA 1
ATOM 852 C C . PHE A 1 104 ? -11.297 6.223 0.170 1.00 85.31 104 PHE A C 1
ATOM 854 O O . PHE A 1 104 ? -11.761 6.925 1.066 1.00 85.31 104 PHE A O 1
ATOM 861 N N . ALA A 1 105 ? -11.635 6.422 -1.105 1.00 87.88 105 ALA A N 1
ATOM 862 C CA . ALA A 1 105 ? -12.614 7.424 -1.506 1.00 87.88 105 ALA A CA 1
ATOM 863 C C . ALA A 1 105 ? -14.004 7.130 -0.914 1.00 87.88 105 ALA A C 1
ATOM 865 O O . ALA A 1 105 ? -14.668 8.064 -0.460 1.00 87.88 105 ALA A O 1
ATOM 866 N N . ILE A 1 106 ? -14.417 5.858 -0.856 1.00 88.56 106 ILE A N 1
ATOM 867 C CA . ILE A 1 106 ? -15.656 5.435 -0.183 1.00 88.56 106 ILE A CA 1
ATOM 868 C C . ILE A 1 106 ? -15.575 5.711 1.319 1.00 88.56 106 ILE A C 1
ATOM 870 O O . ILE A 1 106 ? -16.457 6.378 1.859 1.00 88.56 106 ILE A O 1
ATOM 874 N N . MET A 1 107 ? -14.510 5.265 1.995 1.00 87.94 107 MET A N 1
ATOM 875 C CA . MET A 1 107 ? -14.311 5.502 3.434 1.00 87.94 107 MET A CA 1
ATOM 876 C C . MET A 1 107 ? -14.388 6.991 3.781 1.00 87.94 107 MET A C 1
ATOM 878 O O . MET A 1 107 ? -15.059 7.389 4.737 1.00 87.94 107 MET A O 1
ATOM 882 N N . LYS A 1 108 ? -13.751 7.830 2.965 1.00 86.31 108 LYS A N 1
ATOM 883 C CA . LYS A 1 108 ? -13.731 9.275 3.155 1.00 86.31 108 LYS A CA 1
ATOM 884 C C . LYS A 1 108 ? -15.081 9.938 2.879 1.00 86.31 108 LYS A C 1
ATOM 886 O O . LYS A 1 108 ? -15.472 10.809 3.649 1.00 86.31 108 LYS A O 1
ATOM 891 N N . ARG A 1 109 ? -15.774 9.570 1.793 1.00 89.56 109 ARG A N 1
ATOM 892 C CA . ARG A 1 109 ? -17.009 10.250 1.347 1.00 89.56 109 ARG A CA 1
ATOM 893 C C . ARG A 1 109 ? -18.284 9.709 1.987 1.00 89.56 109 ARG A C 1
ATOM 895 O O . ARG A 1 109 ? -19.155 10.496 2.321 1.00 89.56 109 ARG A O 1
ATOM 902 N N . VAL A 1 110 ? -18.407 8.392 2.133 1.00 89.19 110 VAL A N 1
ATOM 903 C CA . VAL A 1 110 ? -19.629 7.739 2.635 1.00 89.19 110 VAL A CA 1
ATOM 904 C C . VAL A 1 110 ? -19.592 7.652 4.158 1.00 89.19 110 VAL A C 1
ATOM 906 O O . VAL A 1 110 ? -20.504 8.109 4.842 1.00 89.19 110 VAL A O 1
ATOM 909 N N . PHE A 1 111 ? -18.494 7.135 4.711 1.00 85.62 111 PHE A N 1
ATOM 910 C CA . PHE A 1 111 ? -18.358 6.923 6.158 1.00 85.62 111 PHE A CA 1
ATOM 911 C C . PHE A 1 111 ? -17.806 8.133 6.913 1.00 85.62 111 PHE A C 1
ATOM 913 O O . PHE A 1 111 ? -17.681 8.077 8.140 1.00 85.62 111 PHE A O 1
ATOM 920 N N . HIS A 1 112 ? -17.471 9.211 6.193 1.00 84.38 112 HIS A N 1
ATOM 921 C CA . HIS A 1 112 ? -16.880 10.429 6.751 1.00 84.38 112 HIS A CA 1
ATOM 922 C C . HIS A 1 112 ? -15.675 10.105 7.646 1.00 84.38 112 HIS A C 1
ATOM 924 O O . HIS A 1 112 ? -15.492 10.676 8.719 1.00 84.38 112 HIS A O 1
ATOM 930 N N . PHE A 1 113 ? -14.869 9.122 7.230 1.00 80.69 113 PHE A N 1
ATOM 931 C CA . PHE A 1 113 ? -13.810 8.569 8.069 1.00 80.69 113 PHE A CA 1
ATOM 932 C C . PHE A 1 113 ? -12.557 9.460 8.128 1.00 80.69 113 PHE A C 1
ATOM 934 O O . PHE A 1 113 ? -11.641 9.107 8.854 1.00 80.69 113 PHE A O 1
ATOM 941 N N . SER A 1 114 ? -12.551 10.620 7.442 1.00 76.19 114 SER A N 1
ATOM 942 C CA . SER A 1 114 ? -11.440 11.596 7.350 1.00 76.19 114 SER A CA 1
ATOM 943 C C . SER A 1 114 ? -10.975 12.198 8.688 1.00 76.19 114 SER A C 1
ATOM 945 O O . SER A 1 114 ? -9.882 12.753 8.805 1.00 76.19 114 SER A O 1
ATOM 947 N N . HIS A 1 115 ? -11.841 12.151 9.689 1.00 75.25 115 HIS A N 1
ATOM 948 C CA . HIS A 1 115 ? -11.563 12.603 11.038 1.00 75.25 115 HIS A CA 1
ATOM 949 C C . HIS A 1 115 ? -12.398 11.759 11.992 1.00 75.25 115 HIS A C 1
ATOM 951 O O . HIS A 1 115 ? -13.524 11.346 11.693 1.00 75.25 115 HIS A O 1
ATOM 957 N N . THR A 1 116 ? -11.839 11.465 13.160 1.00 72.75 116 THR A N 1
ATOM 958 C CA . THR A 1 116 ? -12.544 10.695 14.179 1.00 72.75 116 THR A CA 1
ATOM 959 C C . THR A 1 116 ? -12.510 11.445 15.490 1.00 72.75 116 THR A C 1
ATOM 961 O O . THR A 1 116 ? -11.452 11.603 16.081 1.00 72.75 116 THR A O 1
ATOM 964 N N . LEU A 1 117 ? -13.687 11.814 15.993 1.00 74.38 117 LEU A N 1
ATOM 965 C CA . LEU A 1 117 ? -13.856 12.429 17.317 1.00 74.38 117 LEU A CA 1
ATOM 966 C C . LEU A 1 117 ? -13.641 11.431 18.471 1.00 74.38 117 LEU A C 1
ATOM 968 O O . LEU A 1 117 ? -13.827 11.755 19.640 1.00 74.38 117 LEU A O 1
ATOM 972 N N . VAL A 1 118 ? -13.293 10.184 18.148 1.00 73.38 118 VAL A N 1
ATOM 973 C CA . VAL A 1 118 ? -13.099 9.114 19.118 1.00 73.38 118 VAL A CA 1
ATOM 974 C C . VAL A 1 118 ? -11.621 9.026 19.467 1.00 73.38 118 VAL A C 1
ATOM 976 O O . VAL A 1 118 ? -10.796 8.707 18.620 1.00 73.38 118 VAL A O 1
ATOM 979 N N . THR A 1 119 ? -11.299 9.246 20.737 1.00 71.12 119 THR A N 1
ATOM 980 C CA . THR A 1 119 ? -9.914 9.309 21.226 1.00 71.12 119 THR A CA 1
ATOM 981 C C . THR A 1 119 ? -9.275 7.935 21.437 1.00 71.12 119 THR A C 1
ATOM 983 O O . THR A 1 119 ? -8.054 7.807 21.418 1.00 71.12 119 THR A O 1
ATOM 986 N N . LEU A 1 120 ? -10.067 6.870 21.618 1.00 80.75 120 LEU A N 1
ATOM 987 C CA . LEU A 1 120 ? -9.525 5.535 21.881 1.00 80.75 120 LEU A CA 1
ATOM 988 C C . LEU A 1 120 ? -9.213 4.778 20.582 1.00 80.75 120 LEU A C 1
ATOM 990 O O . LEU A 1 120 ? -10.125 4.384 19.851 1.00 80.75 120 LEU A O 1
ATOM 994 N N . SER A 1 121 ? -7.936 4.449 20.367 1.00 78.31 121 SER A N 1
ATOM 995 C CA . SER A 1 121 ? -7.448 3.697 19.195 1.00 78.31 121 SER A CA 1
ATOM 996 C C . SER A 1 121 ? -8.207 2.388 18.938 1.00 78.31 121 SER A C 1
ATOM 998 O O . SER A 1 121 ? -8.475 2.038 17.790 1.00 78.31 121 SER A O 1
ATOM 1000 N N . ARG A 1 122 ? -8.629 1.684 20.000 1.00 83.81 122 ARG A N 1
ATOM 1001 C CA . ARG A 1 122 ? -9.438 0.456 19.903 1.00 83.81 122 ARG A CA 1
ATOM 1002 C C . ARG A 1 122 ? -10.798 0.702 19.246 1.00 83.81 122 ARG A C 1
ATOM 1004 O O . ARG A 1 122 ? -11.211 -0.088 18.405 1.00 83.81 122 ARG A O 1
ATOM 1011 N N . ARG A 1 123 ? -11.477 1.798 19.595 1.00 86.00 123 ARG A N 1
ATOM 1012 C CA . ARG A 1 123 ? -12.783 2.150 19.014 1.00 86.00 123 ARG A CA 1
ATOM 1013 C C . ARG A 1 123 ? -12.634 2.588 17.561 1.00 86.00 123 ARG A C 1
ATOM 1015 O O . ARG A 1 123 ? -13.426 2.176 16.720 1.00 86.00 123 ARG A O 1
ATOM 1022 N N . VAL A 1 124 ? -11.584 3.350 17.252 1.00 84.75 124 VAL A N 1
ATOM 1023 C CA . VAL A 1 124 ? -11.293 3.754 15.870 1.00 84.75 124 VAL A CA 1
ATOM 1024 C C . VAL A 1 124 ? -10.969 2.539 14.998 1.00 84.75 124 VAL A C 1
ATOM 1026 O O . VAL A 1 124 ? -11.482 2.443 13.888 1.00 84.75 124 VAL A O 1
ATOM 1029 N N . LYS A 1 125 ? -10.215 1.560 15.517 1.00 86.19 125 LYS A N 1
ATOM 1030 C CA . LYS A 1 125 ? -9.940 0.294 14.818 1.00 86.19 125 LYS A CA 1
ATOM 1031 C C . LYS A 1 125 ? -11.220 -0.467 14.462 1.00 86.19 125 LYS A C 1
ATOM 1033 O O . LYS A 1 125 ? -11.313 -1.003 13.363 1.00 86.19 125 LYS A O 1
ATOM 1038 N N . VAL A 1 126 ? -12.191 -0.524 15.375 1.00 88.44 126 VAL A N 1
ATOM 1039 C CA . VAL A 1 126 ? -13.492 -1.163 15.116 1.00 88.44 126 VAL A CA 1
ATOM 1040 C C . VAL A 1 126 ? -14.271 -0.384 14.055 1.00 88.44 126 VAL A C 1
ATOM 1042 O O . VAL A 1 126 ? -14.767 -0.984 13.109 1.00 88.44 126 VAL A O 1
ATOM 1045 N N . LYS A 1 127 ? -14.308 0.952 14.143 1.00 87.88 127 LYS A N 1
ATOM 1046 C CA . LYS A 1 127 ? -14.951 1.795 13.122 1.00 87.88 127 LYS A CA 1
ATOM 1047 C C . LYS A 1 127 ? -14.311 1.598 11.739 1.00 87.88 127 LYS A C 1
ATOM 1049 O O . LYS A 1 127 ? -15.027 1.435 10.762 1.00 87.88 127 LYS A O 1
ATOM 1054 N N . PHE A 1 128 ? -12.980 1.541 11.671 1.00 87.69 128 PHE A N 1
ATOM 1055 C CA . PHE A 1 128 ? -12.245 1.272 10.433 1.00 87.69 128 PHE A CA 1
ATOM 1056 C C . PHE A 1 128 ? -12.567 -0.107 9.851 1.00 87.69 128 PHE A C 1
ATOM 1058 O O . PHE A 1 128 ? -12.748 -0.242 8.646 1.00 87.69 128 PHE A O 1
ATOM 1065 N N . MET A 1 129 ? -12.668 -1.124 10.710 1.00 89.56 129 MET A N 1
ATOM 1066 C CA . MET A 1 129 ? -13.048 -2.477 10.311 1.00 89.56 129 MET A CA 1
ATOM 1067 C C . MET A 1 129 ? -14.438 -2.504 9.664 1.00 89.56 129 MET A C 1
ATOM 1069 O O . MET A 1 129 ? -14.579 -3.095 8.598 1.00 89.56 129 MET A O 1
ATOM 1073 N N . PHE A 1 130 ? -15.427 -1.802 10.229 1.00 88.62 130 PHE A N 1
ATOM 1074 C CA . PHE A 1 130 ? -16.751 -1.687 9.607 1.00 88.62 130 PHE A CA 1
ATOM 1075 C C . PHE A 1 130 ? -16.701 -0.991 8.243 1.00 88.62 130 PHE A C 1
ATOM 1077 O O . PHE A 1 130 ? -17.342 -1.455 7.305 1.00 88.62 130 PHE A O 1
ATOM 1084 N N . SER A 1 131 ? -15.887 0.057 8.095 1.00 86.56 131 SER A N 1
ATOM 1085 C CA . SER A 1 131 ? -15.706 0.738 6.807 1.00 86.56 131 SER A CA 1
ATOM 1086 C C . SER A 1 131 ? -15.042 -0.135 5.732 1.00 86.56 131 SER A C 1
ATOM 1088 O O . SER A 1 131 ? -15.155 0.179 4.553 1.00 86.56 131 SER A O 1
ATOM 1090 N N . CYS A 1 132 ? -14.338 -1.209 6.110 1.00 86.62 132 CYS A N 1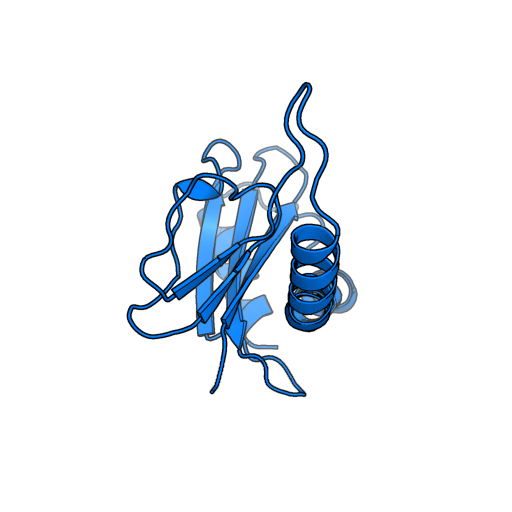
ATOM 1091 C CA . CYS A 1 132 ? -13.691 -2.118 5.158 1.00 86.62 132 CYS A CA 1
ATOM 1092 C C . CYS A 1 132 ? -14.654 -3.133 4.515 1.00 86.62 132 CYS A C 1
ATOM 1094 O O . CYS A 1 132 ? -14.255 -3.806 3.568 1.00 86.62 132 CYS A O 1
ATOM 1096 N N . PHE A 1 133 ? -15.874 -3.287 5.042 1.00 82.12 133 PHE A N 1
ATOM 1097 C CA . PHE A 1 133 ? -16.883 -4.223 4.520 1.00 82.12 133 PHE A CA 1
ATOM 1098 C C . PHE A 1 133 ? -17.817 -3.618 3.466 1.00 82.12 133 PHE A C 1
ATOM 1100 O O . PHE A 1 133 ? -18.677 -4.328 2.949 1.00 82.12 133 PHE A O 1
ATOM 1107 N N . ALA A 1 134 ? -17.672 -2.325 3.192 1.00 68.56 134 ALA A N 1
ATOM 1108 C CA . ALA A 1 134 ? -18.460 -1.595 2.210 1.00 68.56 134 ALA A CA 1
ATOM 1109 C C . ALA A 1 134 ? -17.868 -1.718 0.805 1.00 68.56 134 ALA A C 1
ATOM 1111 O O . ALA A 1 134 ? -18.674 -1.816 -0.144 1.00 68.56 134 ALA A O 1
#

Radius of gyration: 15.51 Å; Cα contacts (8 Å, |Δi|>4): 222; chains: 1; bounding box: 42×30×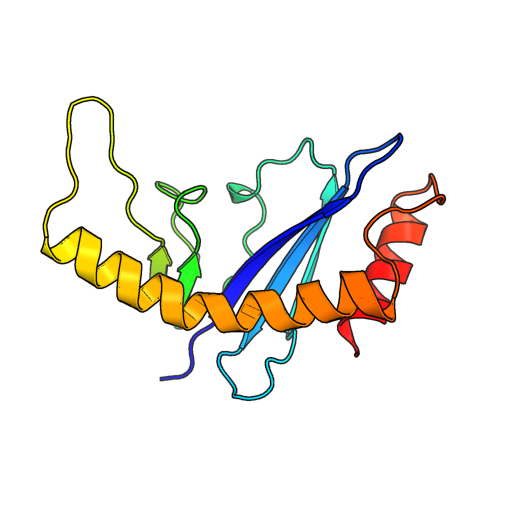41 Å

Solvent-accessible surface area (backbone atoms only — not comparable to full-atom values): 7878 Å² total; per-residue (Å²): 134,84,40,34,31,52,54,72,52,76,31,66,58,101,59,54,34,32,43,39,40,33,25,48,71,50,97,75,54,51,66,77,46,76,49,75,43,55,56,85,58,58,71,81,77,66,76,83,60,49,70,91,31,42,36,34,36,53,50,87,43,53,93,59,84,59,67,19,41,81,41,55,23,82,61,69,51,94,96,39,81,70,52,71,67,54,50,54,51,34,54,54,44,49,61,63,42,54,59,60,52,50,62,53,51,44,32,41,69,75,69,49,54,57,42,56,96,62,87,50,67,71,58,48,45,52,55,52,55,60,56,58,77,114

Nearest PDB structures (foldseek):
  8dzh-assembly1_A  TM=4.220E-01  e=6.883E+00  Severe acute respiratory syndrome coronavirus 2
  7oyb-assembly1_B2  TM=4.129E-01  e=7.316E+00  Danio rerio
  6rw9-assembly1_A  TM=3.199E-01  e=8.267E+00  Morganella morganii subsp. morganii

pLDDT: mean 83.09, std 11.28, range [42.0, 95.88]